Protein AF-A6ELG3-F1 (afdb_monomer)

Mean predicted aligned error: 9.65 Å

pLDDT: mean 76.05, std 14.85, range [38.06, 95.12]

Foldseek 3Di:
DVVVVVVVCVVVVNPPDDDDPLVVQLVVLVVVCVVPVDPVSVVSNVVSVLVVVLVVLLVQLVVVVVVCVVVPLPVDDSVLSSLLSLLVCPPDPSSVVVDDPVSNVVSVVSNCCQAVVVVVVPHSDDDPD

Secondary structure (DSSP, 8-state):
-HHHHHHHHHHTT-------HHHHHHHHHHHHHHHS--HHHHHHHHHHHHHHHHHHHHHHHHHHHHHHHHTT-TT--HHHHHHHHHHTTTTSHHHHHHS-HHHHHHHHHHHHHHHTT-GGG--SS----

Solvent-accessible surface area (backbone atoms only — not comparable to full-atom values): 7237 Å² total; per-residue (Å²): 109,68,67,63,52,53,51,49,31,54,80,69,67,66,61,87,68,80,89,50,71,64,60,53,50,35,51,50,30,48,51,48,22,74,78,47,82,40,73,68,32,48,50,50,31,51,52,36,51,52,52,49,50,52,52,49,42,51,51,50,9,51,52,48,36,54,49,36,51,73,73,66,42,83,88,64,47,59,66,58,30,36,36,36,56,54,16,73,38,67,94,36,70,65,44,62,73,75,37,54,74,69,52,42,55,53,18,37,50,49,25,50,32,42,71,69,43,38,71,93,74,64,40,88,60,75,77,90,126

Structure (mmCIF, N/CA/C/O backbone):
data_AF-A6ELG3-F1
#
_entry.id   AF-A6ELG3-F1
#
loop_
_atom_site.group_PDB
_atom_site.id
_atom_site.type_symbol
_atom_site.label_atom_id
_atom_site.label_alt_id
_atom_site.label_comp_id
_atom_site.label_asym_id
_atom_site.label_entity_id
_atom_site.label_seq_id
_atom_site.pdbx_PDB_ins_code
_atom_site.Cartn_x
_atom_site.Cartn_y
_atom_site.Cartn_z
_atom_site.occupancy
_atom_site.B_iso_or_equiv
_atom_site.auth_seq_id
_atom_site.auth_comp_id
_atom_site.auth_asym_id
_atom_site.auth_atom_id
_atom_site.pdbx_PDB_model_num
ATOM 1 N N . MET A 1 1 ? 13.705 -10.084 -3.927 1.00 43.16 1 MET A N 1
ATOM 2 C CA . MET A 1 1 ? 13.330 -11.494 -3.638 1.00 43.16 1 MET A CA 1
ATOM 3 C C . MET A 1 1 ? 11.879 -11.801 -4.002 1.00 43.16 1 MET A C 1
ATOM 5 O O . MET A 1 1 ? 11.674 -12.800 -4.673 1.00 43.16 1 MET A O 1
ATOM 9 N N . ILE A 1 2 ? 10.902 -10.953 -3.643 1.00 38.06 2 ILE A N 1
ATOM 10 C CA . ILE A 1 2 ? 9.485 -11.110 -4.043 1.00 38.06 2 ILE A CA 1
ATOM 11 C C . ILE A 1 2 ? 9.305 -11.089 -5.570 1.00 38.06 2 ILE A C 1
ATOM 13 O O . ILE A 1 2 ? 8.681 -11.992 -6.113 1.00 38.06 2 ILE A O 1
ATOM 17 N N . HIS A 1 3 ? 9.959 -10.162 -6.280 1.00 41.62 3 HIS A N 1
ATOM 18 C CA . HIS A 1 3 ? 9.916 -10.105 -7.749 1.00 41.62 3 HIS A CA 1
ATOM 19 C C . HIS A 1 3 ? 10.387 -11.409 -8.422 1.00 41.62 3 HIS A C 1
ATOM 21 O O . HIS A 1 3 ? 9.695 -11.953 -9.273 1.00 41.62 3 HIS A O 1
ATOM 27 N N . ALA A 1 4 ? 11.501 -11.997 -7.969 1.00 39.81 4 ALA A N 1
ATOM 28 C CA . ALA A 1 4 ? 11.981 -13.291 -8.473 1.00 39.81 4 ALA A CA 1
ATOM 29 C C . ALA A 1 4 ? 11.020 -14.457 -8.154 1.00 39.81 4 ALA A C 1
ATOM 31 O O . ALA A 1 4 ? 10.954 -15.434 -8.899 1.00 39.81 4 ALA A O 1
ATOM 32 N N . TYR A 1 5 ? 10.269 -14.353 -7.056 1.00 41.38 5 TYR A N 1
ATOM 33 C CA . TYR A 1 5 ? 9.282 -15.345 -6.634 1.00 41.38 5 TYR A CA 1
ATOM 34 C C . TYR A 1 5 ? 8.016 -15.288 -7.505 1.00 41.38 5 TYR A C 1
ATOM 36 O O . TYR A 1 5 ? 7.526 -16.325 -7.946 1.00 41.38 5 TYR A O 1
ATOM 44 N N . LEU A 1 6 ? 7.553 -14.083 -7.848 1.00 50.00 6 LEU A N 1
ATOM 45 C CA . LEU A 1 6 ? 6.439 -13.858 -8.778 1.00 50.00 6 LEU A CA 1
ATOM 46 C C . LEU A 1 6 ? 6.799 -14.261 -10.219 1.00 50.00 6 LEU A C 1
ATOM 48 O O . LEU A 1 6 ? 6.004 -14.913 -10.893 1.00 50.00 6 LEU A O 1
ATOM 52 N N . ILE A 1 7 ? 8.034 -13.988 -10.659 1.00 49.38 7 ILE A N 1
ATOM 53 C CA . ILE A 1 7 ? 8.568 -14.448 -11.956 1.00 49.38 7 ILE A CA 1
ATOM 54 C C . ILE A 1 7 ? 8.594 -15.984 -12.033 1.00 49.38 7 ILE A C 1
ATOM 56 O O . ILE A 1 7 ? 8.234 -16.566 -13.056 1.00 49.38 7 ILE A O 1
ATOM 60 N N . ASN A 1 8 ? 8.972 -16.665 -10.948 1.00 45.62 8 ASN A N 1
ATOM 61 C CA . ASN A 1 8 ? 8.943 -18.127 -10.891 1.00 45.62 8 ASN A CA 1
ATOM 62 C C . ASN A 1 8 ? 7.506 -18.672 -10.996 1.00 45.62 8 ASN A C 1
ATOM 64 O O . ASN A 1 8 ? 7.246 -19.601 -11.763 1.00 45.62 8 ASN A O 1
ATOM 68 N N . TYR A 1 9 ? 6.544 -18.056 -10.302 1.00 49.38 9 TYR A N 1
ATOM 69 C CA . TYR A 1 9 ? 5.129 -18.410 -10.448 1.00 49.38 9 TYR A CA 1
ATOM 70 C C . TYR A 1 9 ? 4.581 -18.163 -11.866 1.00 49.38 9 TYR A C 1
ATOM 72 O O . TYR A 1 9 ? 3.704 -18.905 -12.310 1.00 49.38 9 TYR A O 1
ATOM 80 N N . ALA A 1 10 ? 5.129 -17.193 -12.607 1.00 45.81 10 ALA A N 1
ATOM 81 C CA . ALA A 1 10 ? 4.804 -16.951 -14.015 1.00 45.81 10 ALA A CA 1
ATOM 82 C C . ALA A 1 10 ? 5.342 -18.061 -14.936 1.00 45.81 10 ALA A C 1
ATOM 84 O O . ALA A 1 10 ? 4.580 -18.668 -15.685 1.00 45.81 10 ALA A O 1
ATOM 85 N N . ILE A 1 11 ? 6.642 -18.378 -14.841 1.00 47.41 11 ILE A N 1
ATOM 86 C CA . ILE A 1 11 ? 7.302 -19.412 -15.666 1.00 47.41 11 ILE A CA 1
ATOM 87 C C . ILE A 1 11 ? 6.677 -20.793 -15.430 1.00 47.41 11 ILE A C 1
ATOM 89 O O . ILE A 1 11 ? 6.607 -21.622 -16.337 1.00 47.41 11 ILE A O 1
ATOM 93 N N . THR A 1 12 ? 6.206 -21.044 -14.210 1.00 58.41 12 THR A N 1
ATOM 94 C CA . THR A 1 12 ? 5.583 -22.315 -13.826 1.00 58.41 12 THR A CA 1
ATOM 95 C C . THR A 1 12 ? 4.070 -22.362 -14.065 1.00 58.41 12 THR A C 1
ATOM 97 O O . THR A 1 12 ? 3.459 -23.400 -13.814 1.00 58.41 12 THR A O 1
ATOM 100 N N . GLY A 1 13 ? 3.458 -21.281 -14.571 1.00 45.69 13 GLY A N 1
ATOM 101 C CA . GLY A 1 13 ? 2.025 -21.222 -14.887 1.00 45.69 13 GLY A CA 1
ATOM 102 C C . GLY A 1 13 ? 1.106 -21.272 -13.662 1.00 45.69 13 GLY A C 1
ATOM 103 O O . GLY A 1 13 ? -0.040 -21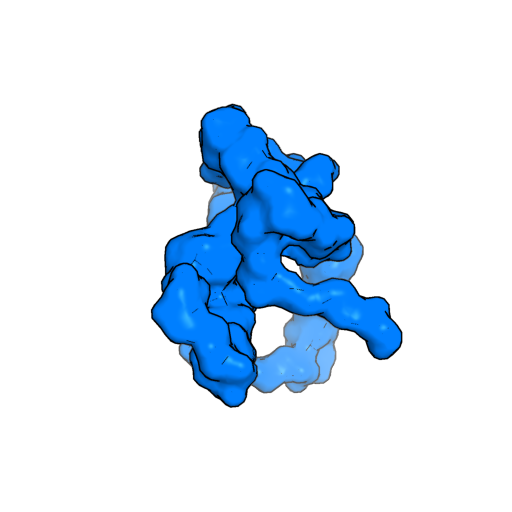.703 -13.765 1.00 45.69 13 GLY A O 1
ATOM 104 N N . GLN A 1 14 ? 1.611 -20.881 -12.492 1.00 54.09 14 GLN A N 1
ATOM 105 C CA . GLN A 1 14 ? 0.893 -20.940 -11.216 1.00 54.09 14 GLN A CA 1
ATOM 106 C C . GLN A 1 14 ? 0.213 -19.620 -10.835 1.00 54.09 14 GLN A C 1
ATOM 108 O O . GLN A 1 14 ? -0.611 -19.603 -9.922 1.00 54.09 14 GLN A O 1
ATOM 113 N N . MET A 1 15 ? 0.503 -18.527 -11.543 1.00 53.66 15 MET A N 1
ATOM 114 C CA . MET A 1 15 ? -0.307 -17.313 -11.457 1.00 53.66 15 MET A CA 1
ATOM 115 C C . MET A 1 15 ? -1.599 -17.506 -12.252 1.00 53.66 15 MET A C 1
ATOM 117 O O . MET A 1 15 ? -1.622 -17.362 -13.471 1.00 53.66 15 MET A O 1
ATOM 121 N N . GLN A 1 16 ? -2.685 -17.845 -11.561 1.00 48.31 16 GLN A N 1
ATOM 122 C CA . GLN A 1 16 ? -4.022 -17.716 -12.134 1.00 48.31 16 GLN A CA 1
ATOM 123 C C . GLN A 1 16 ? -4.381 -16.228 -12.160 1.00 48.31 16 GLN A C 1
ATOM 125 O O . GLN A 1 16 ? -4.836 -15.674 -11.164 1.00 48.31 16 GLN A O 1
ATOM 130 N N . LEU A 1 17 ? -4.100 -15.579 -13.287 1.00 49.59 17 LEU A N 1
ATOM 131 C CA . LEU A 1 17 ? -4.453 -14.190 -13.553 1.00 49.59 17 LEU A CA 1
ATOM 132 C C . LEU A 1 17 ? -5.456 -14.184 -14.701 1.00 49.59 17 LEU A C 1
ATOM 134 O O . LEU A 1 17 ? -5.090 -14.329 -15.866 1.00 49.59 17 LEU A O 1
ATOM 138 N N . GLU A 1 18 ? -6.735 -14.061 -14.370 1.00 42.25 18 GLU A N 1
ATOM 139 C CA . GLU A 1 18 ? -7.707 -13.592 -15.350 1.00 42.25 18 GLU A CA 1
ATOM 140 C C . GLU A 1 18 ? -7.336 -12.139 -15.702 1.00 42.25 18 GLU A C 1
ATOM 142 O O . GLU A 1 18 ? -7.172 -11.315 -14.806 1.00 42.25 18 GLU A O 1
ATOM 147 N N . GLU A 1 19 ? -7.090 -11.885 -16.992 1.00 50.88 19 GLU A N 1
ATOM 148 C CA . GLU A 1 19 ? -6.808 -10.601 -17.663 1.00 50.88 19 GLU A CA 1
ATOM 149 C C . GLU A 1 19 ? -6.631 -9.358 -16.760 1.00 50.88 19 GLU A C 1
ATOM 151 O O . GLU A 1 19 ? -7.526 -8.523 -16.648 1.00 50.88 19 GLU A O 1
ATOM 156 N N . ASN A 1 20 ? -5.450 -9.184 -16.158 1.00 55.59 20 ASN A N 1
ATOM 157 C CA . ASN A 1 20 ? -5.077 -7.922 -15.514 1.00 55.59 20 ASN A CA 1
ATOM 158 C C . ASN A 1 20 ? -4.141 -7.133 -16.449 1.00 55.59 20 ASN A C 1
ATOM 160 O O . ASN A 1 20 ? -3.036 -7.589 -16.754 1.00 55.59 20 ASN A O 1
ATOM 164 N N . SER A 1 21 ? -4.593 -5.969 -16.932 1.00 58.84 21 SER A N 1
ATOM 165 C CA . SER A 1 21 ? -3.834 -5.080 -17.828 1.00 58.84 21 SER A CA 1
ATOM 166 C C . SER A 1 21 ? -2.485 -4.673 -17.241 1.00 58.84 21 SER A C 1
ATOM 168 O O . SER A 1 21 ? -1.484 -4.708 -17.950 1.00 58.84 21 SER A O 1
ATOM 170 N N . ASN A 1 22 ? -2.443 -4.416 -15.937 1.00 61.22 22 ASN A N 1
ATOM 171 C CA . ASN A 1 22 ? -1.276 -3.860 -15.253 1.00 61.22 22 ASN A CA 1
ATOM 172 C C . ASN A 1 22 ? -0.191 -4.941 -15.096 1.00 61.22 22 ASN A C 1
ATOM 174 O O . ASN A 1 22 ? 1.004 -4.683 -15.203 1.00 61.22 22 ASN A O 1
ATOM 178 N N . PHE A 1 23 ? -0.602 -6.209 -14.966 1.00 59.50 23 PHE A N 1
ATOM 179 C CA . PHE A 1 23 ? 0.325 -7.342 -15.017 1.00 59.50 23 PHE A CA 1
ATOM 180 C C . PHE A 1 23 ? 0.947 -7.531 -16.408 1.00 59.50 23 PHE A C 1
ATOM 182 O O . PHE A 1 23 ? 2.140 -7.815 -16.524 1.00 59.50 23 PHE A O 1
ATOM 189 N N . ASN A 1 24 ? 0.148 -7.387 -17.469 1.00 65.69 24 ASN A N 1
ATOM 190 C CA . ASN A 1 24 ? 0.651 -7.506 -18.837 1.00 65.69 24 ASN A CA 1
ATOM 191 C C . ASN A 1 24 ? 1.618 -6.364 -19.182 1.00 65.69 24 ASN A C 1
ATOM 193 O O . ASN A 1 24 ? 2.602 -6.599 -19.880 1.00 65.69 24 ASN A O 1
ATOM 197 N N . GLU A 1 25 ? 1.366 -5.154 -18.683 1.00 70.44 25 GLU A N 1
ATOM 198 C CA . GLU A 1 25 ? 2.253 -3.994 -18.826 1.00 70.44 25 GLU A CA 1
ATOM 199 C C . GLU A 1 25 ? 3.603 -4.239 -18.139 1.00 70.44 25 GLU A C 1
ATOM 201 O O . GLU A 1 25 ? 4.640 -4.179 -18.806 1.00 70.44 25 GLU A O 1
ATOM 206 N N . LEU A 1 26 ? 3.598 -4.681 -16.876 1.00 71.50 26 LEU A N 1
ATOM 207 C CA . LEU A 1 26 ? 4.817 -5.048 -16.151 1.00 71.50 26 LEU A CA 1
ATOM 208 C C . LEU A 1 26 ? 5.598 -6.187 -16.830 1.00 71.50 26 LEU A C 1
ATOM 210 O O . LEU A 1 26 ? 6.823 -6.125 -16.956 1.00 71.50 26 LEU A O 1
ATOM 214 N N . LEU A 1 27 ? 4.907 -7.233 -17.292 1.00 65.81 27 LEU A N 1
ATOM 215 C CA . LEU A 1 27 ? 5.537 -8.350 -17.999 1.00 65.81 27 LEU A CA 1
ATOM 216 C C . LEU A 1 27 ? 6.199 -7.888 -19.303 1.00 65.81 27 LEU A C 1
ATOM 218 O O . LEU A 1 27 ? 7.324 -8.292 -19.600 1.00 65.81 27 LEU A O 1
ATOM 222 N N . ASN A 1 28 ? 5.523 -7.033 -20.069 1.00 72.44 28 ASN A N 1
ATOM 223 C CA . ASN A 1 28 ? 6.067 -6.486 -21.308 1.00 72.44 28 ASN A CA 1
ATOM 224 C C . ASN A 1 28 ? 7.282 -5.589 -21.039 1.00 72.44 28 ASN A C 1
ATOM 226 O O . ASN A 1 28 ? 8.295 -5.738 -21.722 1.00 72.44 28 ASN A O 1
ATOM 230 N N . ALA A 1 29 ? 7.225 -4.715 -20.029 1.00 73.69 29 ALA A N 1
ATOM 231 C CA . ALA A 1 29 ? 8.358 -3.880 -19.629 1.00 73.69 29 ALA A CA 1
ATOM 232 C C . ALA A 1 29 ? 9.568 -4.725 -19.198 1.00 73.69 29 ALA A C 1
ATOM 234 O O . ALA A 1 29 ? 10.704 -4.441 -19.578 1.00 73.69 29 ALA A O 1
ATOM 235 N N . PHE A 1 30 ? 9.324 -5.824 -18.481 1.00 72.38 30 PHE A N 1
ATOM 236 C CA . PHE A 1 30 ? 10.367 -6.760 -18.071 1.00 72.38 30 PHE A CA 1
ATOM 237 C C . PHE A 1 30 ? 11.028 -7.470 -19.260 1.00 72.38 30 PHE A C 1
ATOM 239 O O . PHE A 1 30 ? 12.255 -7.569 -19.311 1.00 72.38 30 PHE A O 1
ATOM 246 N N . ILE A 1 31 ? 10.233 -7.947 -20.225 1.00 72.44 31 ILE A N 1
ATOM 247 C CA . ILE A 1 31 ? 10.747 -8.562 -21.460 1.00 72.44 31 ILE A CA 1
ATOM 248 C C . ILE A 1 31 ? 11.598 -7.551 -22.237 1.00 72.44 31 ILE A C 1
ATOM 250 O O . ILE A 1 31 ? 12.725 -7.869 -22.611 1.00 72.44 31 ILE A O 1
ATOM 254 N N . LEU A 1 32 ? 11.101 -6.321 -22.409 1.00 76.50 32 LEU A N 1
ATOM 255 C CA . LEU A 1 32 ? 11.815 -5.254 -23.115 1.00 76.50 32 LEU A CA 1
ATOM 256 C C . LEU A 1 32 ? 13.159 -4.921 -22.460 1.00 76.50 32 LEU A C 1
ATOM 258 O O . LEU A 1 32 ? 14.155 -4.801 -23.167 1.00 76.50 32 LEU A O 1
ATOM 262 N N . PHE A 1 33 ? 13.215 -4.832 -21.128 1.00 76.31 33 PHE A N 1
ATOM 263 C CA . PHE A 1 33 ? 14.476 -4.619 -20.418 1.00 76.31 33 PHE A CA 1
ATOM 264 C C . PHE A 1 33 ? 15.472 -5.756 -20.659 1.00 76.31 33 PHE A C 1
ATOM 266 O O . PHE A 1 33 ? 16.640 -5.497 -20.928 1.00 76.31 33 PHE A O 1
ATOM 273 N N . TYR A 1 34 ? 15.041 -7.018 -20.586 1.00 74.94 34 TYR A N 1
ATOM 274 C CA . TYR A 1 34 ? 15.951 -8.147 -20.801 1.00 74.94 34 TYR A CA 1
ATOM 275 C C . TYR A 1 34 ? 16.463 -8.251 -22.239 1.00 74.94 34 TYR A C 1
ATOM 277 O O . TYR A 1 34 ? 17.620 -8.638 -22.430 1.00 74.94 34 TYR A O 1
ATOM 285 N N . ASP A 1 35 ? 15.627 -7.898 -23.214 1.00 79.25 35 ASP A N 1
ATOM 286 C CA . ASP A 1 35 ? 15.977 -7.913 -24.632 1.00 79.25 35 ASP A CA 1
ATOM 287 C C . ASP A 1 35 ? 16.860 -6.713 -25.035 1.00 79.25 35 ASP A C 1
ATOM 289 O O . ASP A 1 35 ? 17.681 -6.850 -25.946 1.00 79.25 35 ASP A O 1
ATOM 293 N N . ASP A 1 36 ? 16.751 -5.568 -24.347 1.00 82.88 36 ASP A N 1
ATOM 294 C CA . ASP A 1 36 ? 17.528 -4.351 -24.624 1.00 82.88 36 ASP A CA 1
ATOM 295 C C . ASP A 1 36 ? 17.867 -3.554 -23.349 1.00 82.88 36 ASP A C 1
ATOM 297 O O . ASP A 1 36 ? 17.254 -2.530 -23.064 1.00 82.88 36 ASP A O 1
ATOM 301 N N . GLN A 1 37 ? 18.871 -4.010 -22.588 1.00 82.69 37 GLN A N 1
ATOM 302 C CA . GLN A 1 37 ? 19.263 -3.449 -21.280 1.00 82.69 37 GLN A CA 1
ATOM 303 C C . GLN A 1 37 ? 19.890 -2.047 -21.375 1.00 82.69 37 GLN A C 1
ATOM 305 O O . GLN A 1 37 ? 21.097 -1.852 -21.200 1.00 82.69 37 GLN A O 1
ATOM 310 N N . THR A 1 38 ? 19.051 -1.050 -21.625 1.00 89.50 38 THR A N 1
ATOM 311 C CA . THR A 1 38 ? 19.397 0.373 -21.669 1.00 89.50 38 THR A CA 1
ATOM 312 C C . THR A 1 38 ? 18.792 1.117 -20.478 1.00 89.50 38 THR A C 1
ATOM 314 O O . THR A 1 38 ? 17.827 0.630 -19.882 1.00 89.50 38 THR A O 1
ATOM 317 N N . PRO A 1 39 ? 19.305 2.314 -20.128 1.00 86.12 39 PRO A N 1
ATOM 318 C CA . PRO A 1 39 ? 18.705 3.136 -19.077 1.00 86.12 39 PRO A CA 1
ATOM 319 C C . PRO A 1 39 ? 17.201 3.378 -19.275 1.00 86.12 39 PRO A C 1
ATOM 321 O O . PRO A 1 39 ? 16.449 3.251 -18.319 1.00 86.12 39 PRO A O 1
ATOM 324 N N . ASP A 1 40 ? 16.751 3.625 -20.508 1.00 83.94 40 ASP A N 1
ATOM 325 C CA . ASP A 1 40 ? 15.336 3.888 -20.812 1.00 83.94 40 ASP A CA 1
ATOM 326 C C . ASP A 1 40 ? 14.434 2.682 -20.493 1.00 83.94 40 ASP A C 1
ATOM 328 O O . ASP A 1 40 ? 13.376 2.824 -19.875 1.00 83.94 40 ASP A O 1
ATOM 332 N N . THR A 1 41 ? 14.855 1.473 -20.875 1.00 80.69 41 THR A N 1
ATOM 333 C CA . THR A 1 41 ? 14.098 0.248 -20.557 1.00 80.69 41 THR A CA 1
ATOM 334 C C . THR A 1 41 ? 14.139 -0.100 -19.069 1.00 80.69 41 THR A C 1
ATOM 336 O O . THR A 1 41 ? 13.161 -0.628 -18.544 1.00 80.69 41 THR A O 1
ATOM 339 N N . ALA A 1 42 ? 15.235 0.231 -18.376 1.00 77.12 42 ALA A N 1
ATOM 340 C CA . ALA A 1 42 ? 15.338 0.072 -16.930 1.00 77.12 42 ALA A CA 1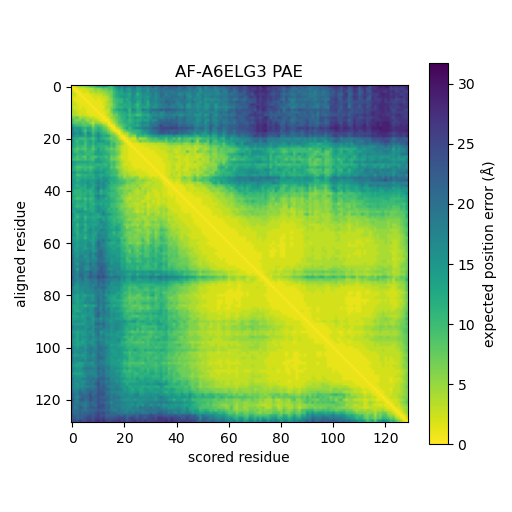
ATOM 341 C C . ALA A 1 42 ? 14.351 0.997 -16.208 1.00 77.12 42 ALA A C 1
ATOM 343 O O . ALA A 1 42 ? 13.631 0.536 -15.331 1.00 77.12 42 ALA A O 1
ATOM 344 N N . THR A 1 43 ? 14.268 2.267 -16.620 1.00 81.69 43 THR A N 1
ATOM 345 C CA . THR A 1 43 ? 13.290 3.227 -16.089 1.00 81.69 43 THR A CA 1
ATOM 346 C C . THR A 1 43 ? 11.858 2.784 -16.367 1.00 81.69 43 THR A C 1
ATOM 348 O O . THR A 1 43 ? 11.029 2.828 -15.472 1.00 81.69 43 THR A O 1
ATOM 351 N N . THR A 1 44 ? 11.571 2.283 -17.571 1.00 81.31 44 THR A N 1
ATOM 352 C CA . THR A 1 44 ? 10.224 1.788 -17.904 1.00 81.31 44 THR A CA 1
ATOM 353 C C . THR A 1 44 ? 9.823 0.611 -17.008 1.00 81.31 44 THR A C 1
ATOM 355 O O . THR A 1 44 ? 8.698 0.552 -16.528 1.00 81.31 44 THR A O 1
ATOM 358 N N . LEU A 1 45 ? 10.740 -0.329 -16.757 1.00 77.62 45 LEU A N 1
ATOM 359 C CA . LEU A 1 45 ? 10.488 -1.438 -15.837 1.00 77.62 45 LEU A CA 1
ATOM 360 C C . LEU A 1 45 ? 10.265 -0.954 -14.397 1.00 77.62 45 LEU A C 1
ATOM 362 O O . LEU A 1 45 ? 9.383 -1.467 -13.715 1.00 77.62 45 LEU A O 1
ATOM 366 N N . ASP A 1 46 ? 11.058 0.012 -13.944 1.00 78.12 46 ASP A N 1
ATOM 367 C CA . ASP A 1 46 ? 10.942 0.612 -12.614 1.00 78.12 46 ASP A CA 1
ATOM 368 C C . ASP A 1 46 ? 9.574 1.292 -12.411 1.00 78.12 46 ASP A C 1
ATOM 370 O O . ASP A 1 46 ? 8.859 0.978 -11.458 1.00 78.12 46 ASP A O 1
ATOM 374 N N . ASP A 1 47 ? 9.141 2.107 -13.377 1.00 78.94 47 ASP A N 1
ATOM 375 C CA . ASP A 1 47 ? 7.833 2.772 -13.368 1.00 78.94 47 ASP A CA 1
ATOM 376 C C . ASP A 1 47 ? 6.666 1.766 -13.315 1.00 78.94 47 ASP A C 1
ATOM 378 O O . ASP A 1 47 ? 5.717 1.944 -12.547 1.00 78.94 47 ASP A O 1
ATOM 382 N N . GLU A 1 48 ? 6.731 0.673 -14.081 1.00 75.88 48 GLU A N 1
ATOM 383 C CA . GLU A 1 48 ? 5.677 -0.352 -14.058 1.00 75.88 48 GLU A CA 1
ATOM 384 C C . GLU A 1 48 ? 5.640 -1.142 -12.741 1.00 75.88 48 GLU A C 1
ATOM 386 O O . GLU A 1 48 ? 4.564 -1.526 -12.264 1.00 75.88 48 GLU A O 1
ATOM 391 N N . ILE A 1 49 ? 6.798 -1.363 -12.106 1.00 73.62 49 ILE A N 1
ATOM 392 C CA . ILE A 1 49 ? 6.864 -1.937 -10.754 1.00 73.62 49 ILE A CA 1
ATOM 393 C C . ILE A 1 49 ? 6.199 -0.979 -9.761 1.00 73.62 49 ILE A C 1
ATOM 395 O O . ILE A 1 49 ? 5.384 -1.422 -8.946 1.00 73.62 49 ILE A O 1
ATOM 399 N N . HIS A 1 50 ? 6.485 0.322 -9.851 1.00 75.69 50 HIS A N 1
ATOM 400 C CA . HIS A 1 50 ? 5.860 1.345 -9.012 1.00 75.69 50 HIS A CA 1
ATOM 401 C C . HIS A 1 50 ? 4.337 1.380 -9.171 1.00 75.69 50 HIS A C 1
ATOM 403 O O . HIS A 1 50 ? 3.614 1.336 -8.172 1.0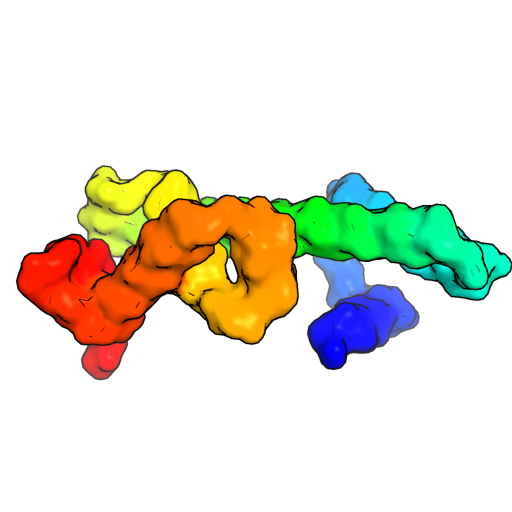0 75.69 50 HIS A O 1
ATOM 409 N N . ASN A 1 51 ? 3.835 1.381 -10.407 1.00 75.88 51 ASN A N 1
ATOM 410 C CA . ASN A 1 51 ? 2.398 1.355 -10.691 1.00 75.88 51 ASN A CA 1
ATOM 411 C C . ASN A 1 51 ? 1.730 0.099 -10.121 1.00 75.88 51 ASN A C 1
ATOM 413 O O . ASN A 1 51 ? 0.746 0.195 -9.387 1.00 75.88 51 ASN A O 1
ATOM 417 N N . THR A 1 52 ? 2.322 -1.072 -10.364 1.00 71.44 52 THR A N 1
ATOM 418 C CA . THR A 1 52 ? 1.797 -2.347 -9.857 1.00 71.44 52 THR A CA 1
ATOM 419 C C . THR A 1 52 ? 1.741 -2.370 -8.326 1.00 71.44 52 THR A C 1
ATOM 421 O O . THR A 1 52 ? 0.788 -2.885 -7.738 1.00 71.44 52 THR A O 1
ATOM 424 N N . MET A 1 53 ? 2.743 -1.797 -7.654 1.00 71.69 53 MET A N 1
ATOM 425 C CA . MET A 1 53 ? 2.747 -1.700 -6.195 1.00 71.69 53 MET A CA 1
ATOM 426 C C . MET A 1 53 ? 1.680 -0.737 -5.666 1.00 71.69 53 MET A C 1
ATOM 428 O O . MET A 1 53 ? 1.036 -1.055 -4.664 1.00 71.69 53 MET A O 1
ATOM 432 N N . ASN A 1 54 ? 1.440 0.389 -6.343 1.00 77.25 54 ASN A N 1
ATOM 433 C CA . ASN A 1 54 ? 0.335 1.291 -6.008 1.00 77.25 54 ASN A CA 1
ATOM 434 C C . ASN A 1 54 ? -1.019 0.562 -6.087 1.00 77.25 54 ASN A C 1
ATOM 436 O O . ASN A 1 54 ? -1.813 0.635 -5.148 1.00 77.25 54 ASN A O 1
ATOM 440 N N . ASP A 1 55 ? -1.257 -0.212 -7.150 1.00 76.62 55 ASP A N 1
ATOM 441 C CA . ASP A 1 55 ? -2.495 -0.989 -7.313 1.00 76.62 55 ASP A CA 1
ATOM 442 C C . ASP A 1 55 ? -2.645 -2.095 -6.266 1.00 76.62 55 ASP A C 1
ATOM 444 O O . ASP A 1 55 ? -3.746 -2.393 -5.784 1.00 76.62 55 ASP A O 1
ATOM 448 N N . PHE A 1 56 ? -1.527 -2.715 -5.889 1.00 74.00 56 PHE A N 1
ATOM 449 C CA . PHE A 1 56 ? -1.502 -3.700 -4.821 1.00 74.00 56 PHE A CA 1
ATOM 450 C C . PHE A 1 56 ? -1.896 -3.071 -3.478 1.00 74.00 56 PHE A C 1
ATOM 452 O O . PHE A 1 56 ? -2.753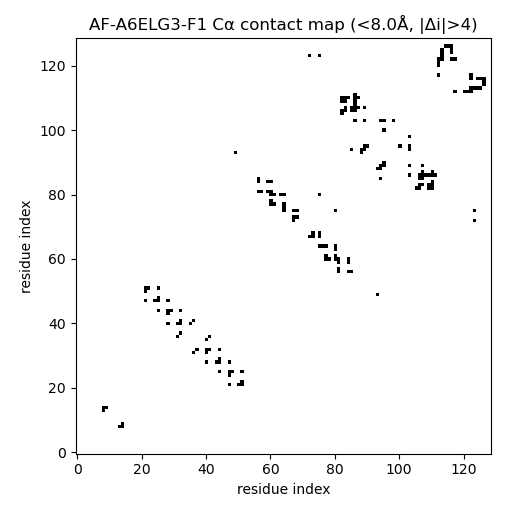 -3.617 -2.778 1.00 74.00 56 PHE A O 1
ATOM 459 N N . ILE A 1 57 ? -1.344 -1.899 -3.142 1.00 77.75 57 ILE A N 1
ATOM 460 C CA . ILE A 1 57 ? -1.715 -1.146 -1.936 1.00 77.75 57 ILE A CA 1
ATOM 461 C C . ILE A 1 57 ? -3.194 -0.753 -1.968 1.00 77.75 57 ILE A C 1
ATOM 463 O O . ILE A 1 57 ? -3.895 -0.918 -0.969 1.00 77.75 57 ILE A O 1
ATOM 467 N N . ASP A 1 58 ? -3.698 -0.312 -3.117 1.00 78.50 58 ASP A N 1
ATOM 468 C CA . ASP A 1 58 ? -5.113 0.007 -3.301 1.00 78.50 58 ASP A CA 1
ATOM 469 C C . ASP A 1 58 ? -6.014 -1.210 -3.054 1.00 78.50 58 ASP A C 1
ATOM 471 O O . ASP A 1 58 ? -7.023 -1.117 -2.348 1.00 78.50 58 ASP A O 1
ATOM 475 N N . THR A 1 59 ? -5.622 -2.376 -3.565 1.00 74.38 59 THR A N 1
ATOM 476 C CA . THR A 1 59 ? -6.346 -3.638 -3.362 1.00 74.38 59 THR A CA 1
ATOM 477 C C . THR A 1 59 ? -6.322 -4.080 -1.896 1.00 74.38 59 THR A C 1
ATOM 479 O O . THR A 1 59 ? -7.349 -4.510 -1.354 1.00 74.38 59 THR A O 1
ATOM 482 N N . MET A 1 60 ? -5.175 -3.946 -1.220 1.00 77.88 60 MET A N 1
ATOM 483 C CA . MET A 1 60 ? -5.063 -4.220 0.215 1.00 77.88 60 MET A CA 1
ATOM 484 C C . MET A 1 60 ? -5.946 -3.278 1.032 1.00 77.88 60 MET A C 1
ATOM 486 O O . MET A 1 60 ? -6.664 -3.738 1.918 1.00 77.88 60 MET A O 1
ATOM 490 N N . ALA A 1 61 ? -5.966 -1.987 0.701 1.00 79.75 61 ALA A N 1
ATOM 491 C CA . ALA A 1 61 ? -6.788 -1.005 1.393 1.00 79.75 61 ALA A CA 1
ATOM 492 C C . ALA A 1 61 ? -8.289 -1.286 1.243 1.00 79.75 61 ALA A C 1
ATOM 494 O O . ALA A 1 61 ? -9.035 -1.175 2.214 1.00 79.75 61 ALA A O 1
ATOM 495 N N . LEU A 1 62 ? -8.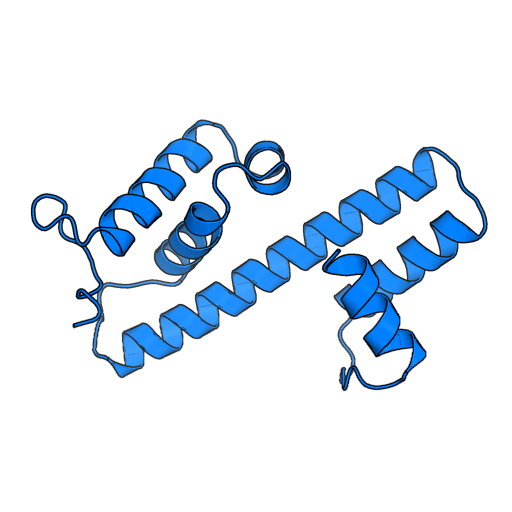738 -1.698 0.053 1.00 79.75 62 LEU A N 1
ATOM 496 C CA . LEU A 1 62 ? -10.125 -2.122 -0.168 1.00 79.75 62 LEU A CA 1
ATOM 497 C C . LEU A 1 62 ? -10.474 -3.381 0.632 1.00 79.75 62 LEU A C 1
ATOM 499 O O . LEU A 1 62 ? -11.557 -3.467 1.210 1.00 79.75 62 LEU A O 1
ATOM 503 N N . SER A 1 63 ? -9.549 -4.340 0.700 1.00 77.06 63 SER A N 1
ATOM 504 C CA . SER A 1 63 ? -9.721 -5.560 1.496 1.00 77.06 63 SER A CA 1
ATOM 505 C C . SER A 1 63 ? -9.803 -5.245 2.993 1.00 77.06 63 SER A C 1
ATOM 507 O O . SER A 1 63 ? -10.657 -5.785 3.698 1.00 77.06 63 SER A O 1
ATOM 509 N N . LEU A 1 64 ? -8.961 -4.326 3.470 1.00 80.31 64 LEU A N 1
ATOM 510 C CA . LEU A 1 64 ? -8.957 -3.863 4.852 1.00 80.31 64 LEU A CA 1
ATOM 511 C C . LEU A 1 64 ? -10.240 -3.104 5.200 1.00 80.31 64 LEU A C 1
ATOM 513 O O . LEU A 1 64 ? -10.819 -3.353 6.253 1.00 80.31 64 LEU A O 1
ATOM 517 N N . LEU A 1 65 ? -10.729 -2.245 4.304 1.00 86.56 65 LEU A N 1
ATOM 518 C CA . LEU A 1 65 ? -12.008 -1.559 4.479 1.00 86.56 65 LEU A CA 1
ATOM 519 C C . LEU A 1 65 ? -13.165 -2.559 4.576 1.00 86.56 65 LEU A C 1
ATOM 521 O O . LEU A 1 65 ? -14.004 -2.440 5.465 1.00 86.56 65 LEU A O 1
ATOM 525 N N . ALA A 1 66 ? -13.199 -3.565 3.697 1.00 78.62 66 ALA A N 1
ATOM 526 C CA . ALA A 1 66 ? -14.227 -4.602 3.733 1.00 78.62 66 ALA A CA 1
ATOM 527 C C . ALA A 1 66 ? -14.218 -5.367 5.066 1.00 78.62 66 ALA A C 1
ATOM 529 O O . ALA A 1 66 ? -15.280 -5.624 5.638 1.00 78.62 66 ALA A O 1
ATOM 530 N N . TYR A 1 67 ? -13.029 -5.684 5.590 1.00 81.31 67 TYR A N 1
ATOM 531 C CA . TYR A 1 67 ? -12.883 -6.266 6.922 1.00 81.31 67 TYR A CA 1
ATOM 532 C C . TYR A 1 67 ? -13.373 -5.311 8.020 1.00 81.31 67 TYR A C 1
ATOM 534 O O . TYR A 1 67 ? -14.179 -5.713 8.857 1.00 81.31 67 TYR A O 1
ATOM 542 N N . ALA A 1 68 ? -12.943 -4.048 7.992 1.00 83.69 68 ALA A N 1
ATOM 543 C CA . ALA A 1 68 ? -13.309 -3.042 8.983 1.00 83.69 68 ALA A CA 1
ATOM 544 C C . ALA A 1 68 ? -14.835 -2.840 9.044 1.00 83.69 68 ALA A C 1
ATOM 546 O O . ALA A 1 68 ? -15.436 -2.912 10.115 1.00 83.69 68 ALA A O 1
ATOM 547 N N . THR A 1 69 ? -15.481 -2.717 7.881 1.00 86.94 69 THR A N 1
ATOM 548 C CA . THR A 1 69 ? -16.945 -2.645 7.764 1.00 86.94 69 THR A CA 1
ATOM 549 C C . THR A 1 69 ? -17.618 -3.902 8.321 1.00 86.94 69 THR A C 1
ATOM 551 O O . THR A 1 69 ? -18.602 -3.804 9.049 1.00 86.94 69 THR A O 1
ATOM 554 N N . ALA A 1 70 ? -17.088 -5.097 8.034 1.00 83.81 70 ALA A N 1
ATOM 555 C CA . ALA A 1 70 ? -17.647 -6.347 8.553 1.00 83.81 70 ALA A CA 1
ATOM 556 C C . ALA A 1 70 ? -17.544 -6.471 10.086 1.00 83.81 70 ALA A C 1
ATOM 558 O O . ALA A 1 70 ? -18.367 -7.154 10.694 1.00 83.81 70 ALA A O 1
ATOM 559 N N . GLN A 1 71 ? -16.562 -5.810 10.705 1.00 84.81 71 GLN A N 1
ATOM 560 C CA . GLN A 1 71 ? -16.391 -5.741 12.160 1.00 84.81 71 GLN A CA 1
ATOM 561 C C . GLN A 1 71 ? -17.129 -4.555 12.813 1.00 84.81 71 GLN A C 1
ATOM 563 O O . GLN A 1 71 ? -17.105 -4.425 14.034 1.00 84.81 71 GLN A O 1
ATOM 568 N N . GLY A 1 72 ? -17.821 -3.717 12.033 1.00 87.69 72 GLY A N 1
ATOM 569 C CA . GLY A 1 72 ? -18.587 -2.575 12.545 1.00 87.69 72 GLY A CA 1
ATOM 570 C C . GLY A 1 72 ? -17.759 -1.315 12.819 1.00 87.69 72 GLY A C 1
ATOM 571 O O . GLY A 1 72 ? -18.193 -0.462 13.592 1.00 87.69 72 GLY A O 1
ATOM 572 N N . TYR A 1 73 ? -16.580 -1.182 12.205 1.00 85.56 73 TYR A N 1
ATOM 573 C CA . TYR A 1 73 ? -15.794 0.055 12.230 1.00 85.56 73 TYR A CA 1
ATOM 574 C C . TYR A 1 73 ? -16.309 1.031 11.163 1.00 85.56 73 TYR A C 1
ATOM 576 O O . TYR A 1 73 ? -15.751 1.144 10.072 1.00 85.56 73 TYR A O 1
ATOM 584 N N . ASP A 1 74 ? -17.409 1.718 11.475 1.00 82.19 74 ASP A N 1
ATOM 585 C CA . ASP A 1 74 ? -18.107 2.618 10.543 1.00 82.19 74 ASP A CA 1
ATOM 586 C C . ASP A 1 74 ? -17.360 3.943 10.279 1.00 82.19 74 ASP A C 1
ATOM 588 O O . ASP A 1 74 ? -17.716 4.692 9.368 1.00 82.19 74 ASP A O 1
ATOM 592 N N . ASP A 1 75 ? -16.341 4.262 11.079 1.00 85.69 75 ASP A N 1
ATOM 593 C CA . ASP A 1 75 ? -15.530 5.479 10.977 1.00 85.69 75 ASP A CA 1
ATOM 594 C C . ASP A 1 75 ? -14.197 5.273 10.235 1.00 85.69 75 ASP A C 1
ATOM 596 O O . ASP A 1 75 ? -13.375 6.191 10.169 1.00 85.69 75 ASP A O 1
ATOM 600 N N . VAL A 1 76 ? -13.996 4.086 9.656 1.00 90.31 76 VAL A N 1
ATOM 601 C CA . VAL A 1 76 ? -12.858 3.745 8.801 1.00 90.31 76 VAL A CA 1
ATOM 602 C C . VAL A 1 76 ? -13.249 3.910 7.334 1.00 90.31 76 VAL A C 1
ATOM 604 O O . VAL A 1 76 ? -14.237 3.344 6.871 1.00 90.31 76 VAL A O 1
ATOM 607 N N . ASP A 1 77 ? -12.451 4.667 6.578 1.00 92.19 77 ASP A N 1
ATOM 608 C CA . ASP A 1 77 ? -12.635 4.855 5.139 1.00 92.19 77 ASP A CA 1
ATOM 609 C C . ASP A 1 77 ? -11.455 4.304 4.321 1.00 92.19 77 ASP A C 1
ATOM 611 O O . ASP A 1 77 ? -10.400 3.938 4.844 1.00 92.19 77 ASP A O 1
ATOM 615 N N . VAL A 1 78 ? -11.630 4.240 2.996 1.00 89.50 78 VAL A N 1
ATOM 616 C CA . VAL A 1 78 ? -10.588 3.732 2.087 1.00 89.50 78 VAL A CA 1
ATOM 617 C C . VAL A 1 78 ? -9.298 4.551 2.169 1.00 89.50 78 VAL A C 1
ATOM 619 O O . VAL A 1 78 ? -8.214 4.004 1.996 1.00 89.50 78 VAL A O 1
ATOM 622 N N . SER A 1 79 ? -9.398 5.856 2.442 1.00 93.94 79 SER A N 1
ATOM 623 C CA . SER A 1 79 ? -8.236 6.734 2.564 1.00 93.94 79 SER A CA 1
ATOM 624 C C . SER A 1 79 ? -7.416 6.335 3.786 1.00 93.94 79 SER A C 1
ATOM 626 O O . SER A 1 79 ? -6.218 6.106 3.661 1.00 93.94 79 SER A O 1
ATOM 628 N N . PHE A 1 80 ? -8.054 6.163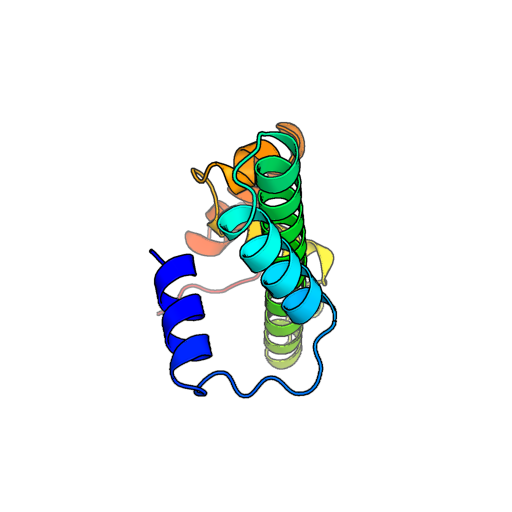 4.941 1.00 92.94 80 PHE A N 1
ATOM 629 C CA . PHE A 1 80 ? -7.420 5.655 6.149 1.00 92.94 80 PHE A CA 1
ATOM 630 C C . PHE A 1 80 ? -6.757 4.294 5.908 1.00 92.94 80 PHE A C 1
ATOM 632 O O . PHE A 1 80 ? -5.575 4.135 6.206 1.00 92.94 80 PHE A O 1
ATOM 639 N N . CYS A 1 81 ? -7.467 3.343 5.292 1.00 87.50 81 CYS A N 1
ATOM 640 C CA . CYS A 1 81 ? -6.910 2.025 4.990 1.00 87.50 81 CYS A CA 1
ATOM 641 C C . CYS A 1 81 ? -5.680 2.099 4.072 1.00 87.50 81 CYS A C 1
ATOM 643 O O . CYS A 1 81 ? -4.697 1.411 4.329 1.00 87.50 81 CYS A O 1
ATOM 645 N N . LYS A 1 82 ? -5.691 2.961 3.044 1.00 90.12 82 LYS A N 1
ATOM 646 C CA . LYS A 1 82 ? -4.525 3.177 2.169 1.00 90.12 82 LYS A CA 1
ATOM 647 C C . LYS A 1 82 ? -3.334 3.733 2.941 1.00 90.12 82 LYS A C 1
ATOM 649 O O . LYS A 1 82 ? -2.225 3.233 2.780 1.00 90.12 82 LYS A O 1
ATOM 654 N N . LYS A 1 83 ? -3.558 4.742 3.788 1.00 93.44 83 LYS A N 1
ATOM 655 C CA . LYS A 1 83 ? -2.502 5.337 4.622 1.00 93.44 83 LYS A CA 1
ATOM 656 C C . LYS A 1 83 ? -1.900 4.309 5.572 1.00 93.44 83 LYS A C 1
ATOM 658 O O . LYS A 1 83 ? -0.684 4.236 5.688 1.00 93.44 83 LYS A O 1
ATOM 663 N N . LEU A 1 84 ? -2.744 3.487 6.193 1.00 88.75 84 LEU A N 1
ATOM 664 C CA . LEU A 1 84 ? -2.314 2.412 7.078 1.00 88.75 84 LEU A CA 1
ATOM 665 C C . LEU A 1 84 ? -1.478 1.368 6.323 1.00 88.75 84 LEU A C 1
ATOM 667 O O . LEU A 1 84 ? -0.384 1.041 6.768 1.00 88.75 84 LEU A O 1
ATOM 671 N N . CYS A 1 85 ? -1.927 0.911 5.148 1.00 85.50 85 CYS A N 1
ATOM 672 C CA . CYS A 1 85 ? -1.155 -0.006 4.303 1.00 85.50 85 CYS A CA 1
ATOM 673 C C . CYS A 1 85 ? 0.216 0.571 3.920 1.00 85.50 85 CYS A C 1
ATOM 675 O O . CYS A 1 85 ? 1.224 -0.110 4.092 1.00 85.50 85 CYS A O 1
ATOM 677 N N . TRP A 1 86 ? 0.276 1.829 3.476 1.00 87.06 86 TRP A N 1
ATOM 678 C CA . TRP A 1 86 ? 1.547 2.496 3.189 1.00 87.06 86 TRP A CA 1
ATOM 679 C C . TRP A 1 86 ? 2.438 2.639 4.424 1.00 87.06 86 TRP A C 1
ATOM 681 O O . TRP A 1 86 ? 3.639 2.415 4.334 1.00 87.06 86 TRP A O 1
ATOM 691 N N . GLY A 1 87 ? 1.869 2.976 5.581 1.00 86.00 87 GLY A N 1
ATOM 692 C CA . GLY A 1 87 ? 2.612 3.119 6.832 1.00 86.00 87 GLY A CA 1
ATOM 693 C C . GLY A 1 87 ? 3.311 1.831 7.281 1.00 86.00 87 GLY A C 1
ATOM 694 O O . GLY A 1 87 ? 4.364 1.890 7.904 1.00 86.00 87 GLY A O 1
ATOM 695 N N . THR A 1 88 ? 2.808 0.651 6.897 1.00 83.12 88 THR A N 1
ATOM 696 C CA . THR A 1 88 ? 3.513 -0.626 7.146 1.00 83.12 88 THR A CA 1
ATOM 697 C C . THR A 1 88 ? 4.773 -0.821 6.294 1.00 83.12 88 THR A C 1
ATOM 699 O O . THR A 1 88 ? 5.556 -1.732 6.555 1.00 83.12 88 THR A O 1
ATOM 702 N N . MET A 1 89 ? 4.987 0.028 5.284 1.00 81.81 89 MET A N 1
ATOM 703 C CA . MET A 1 89 ? 6.141 -0.014 4.382 1.00 81.81 89 MET A CA 1
ATOM 704 C C . MET A 1 89 ? 7.250 0.972 4.768 1.00 81.81 89 MET A C 1
ATOM 706 O O . MET A 1 89 ? 8.199 1.154 4.001 1.00 81.81 89 MET A O 1
ATOM 710 N N . VAL A 1 90 ? 7.147 1.608 5.937 1.00 83.75 90 VAL A N 1
ATOM 711 C CA . VAL A 1 90 ? 8.179 2.508 6.468 1.00 83.75 90 VAL A CA 1
ATOM 712 C C . VAL A 1 90 ? 9.554 1.833 6.434 1.00 83.75 90 VAL A C 1
ATOM 714 O O . VAL A 1 90 ? 9.713 0.678 6.832 1.00 83.75 90 VAL A O 1
ATOM 717 N N . GLY A 1 91 ? 10.557 2.571 5.950 1.00 78.88 91 GLY A N 1
ATOM 718 C CA . GLY A 1 91 ? 11.934 2.091 5.805 1.00 78.88 91 GLY A CA 1
ATOM 719 C C . GLY A 1 91 ? 12.212 1.298 4.523 1.00 78.88 91 GLY A C 1
ATOM 720 O O . GLY A 1 91 ? 13.277 0.691 4.413 1.00 78.88 91 GLY A O 1
ATOM 721 N N . THR A 1 92 ? 11.275 1.274 3.571 1.00 80.50 92 THR A N 1
ATOM 722 C CA . THR A 1 92 ? 11.520 0.784 2.206 1.00 80.50 92 THR A CA 1
ATOM 723 C C . THR A 1 92 ? 11.775 1.946 1.249 1.00 80.50 92 THR A C 1
ATOM 725 O O . THR A 1 92 ? 11.140 2.990 1.380 1.00 80.50 92 THR A O 1
ATOM 728 N N . ASP A 1 93 ? 12.636 1.739 0.249 1.00 81.62 93 ASP A N 1
ATOM 729 C CA . ASP A 1 93 ? 12.929 2.749 -0.782 1.00 81.62 93 ASP A CA 1
ATOM 730 C C . ASP A 1 93 ? 11.638 3.229 -1.473 1.00 81.62 93 ASP A C 1
ATOM 732 O O . ASP A 1 93 ? 11.412 4.424 -1.627 1.00 81.62 93 ASP A O 1
ATOM 736 N N . LEU A 1 94 ? 10.709 2.306 -1.753 1.00 76.06 94 LEU A N 1
ATOM 737 C CA . LEU A 1 94 ? 9.416 2.623 -2.367 1.00 76.06 94 LEU A CA 1
ATOM 738 C C . LEU A 1 94 ? 8.583 3.616 -1.539 1.00 76.06 94 LEU A C 1
ATOM 740 O O . LEU A 1 94 ? 7.943 4.508 -2.089 1.00 76.06 94 LEU A O 1
ATOM 744 N N . PHE A 1 95 ? 8.571 3.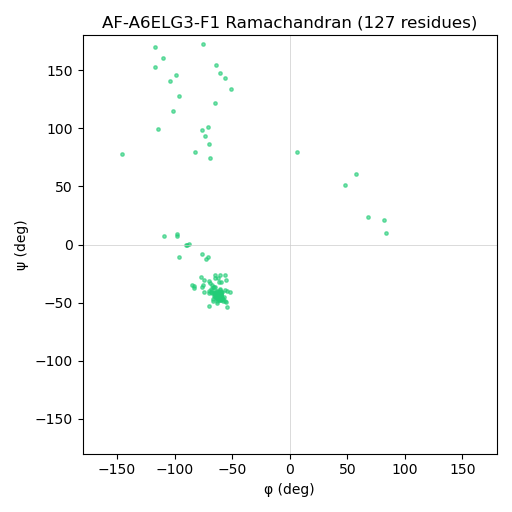463 -0.213 1.00 82.31 95 PHE A N 1
ATOM 745 C CA . PHE A 1 95 ? 7.862 4.383 0.677 1.00 82.31 95 PHE A CA 1
ATOM 746 C C . PHE A 1 95 ? 8.473 5.789 0.628 1.00 82.31 95 PHE A C 1
ATOM 748 O O . PHE A 1 95 ? 7.745 6.782 0.679 1.00 82.31 95 PHE A O 1
ATOM 755 N N . GLU A 1 96 ? 9.797 5.875 0.496 1.00 87.75 96 GLU A N 1
ATOM 756 C CA . GLU A 1 96 ? 10.522 7.142 0.410 1.00 87.75 96 GLU A CA 1
ATOM 757 C C . GLU A 1 96 ? 10.370 7.821 -0.960 1.00 87.75 96 GLU A C 1
ATOM 759 O O . GLU A 1 96 ? 10.290 9.049 -1.030 1.00 87.75 96 GLU A O 1
ATOM 764 N N . GLU A 1 97 ? 10.294 7.035 -2.034 1.00 85.19 97 GLU A N 1
ATOM 765 C CA . GLU A 1 97 ? 10.237 7.515 -3.419 1.00 85.19 97 GLU A CA 1
ATOM 766 C C . GLU A 1 97 ? 8.824 7.916 -3.864 1.00 85.19 97 GLU A C 1
ATOM 768 O O . GLU A 1 97 ? 8.661 8.894 -4.598 1.00 85.19 97 GLU A O 1
ATOM 773 N N . VAL A 1 98 ? 7.789 7.204 -3.403 1.00 83.25 98 VAL A N 1
ATOM 774 C CA . VAL A 1 98 ? 6.394 7.449 -3.816 1.00 83.25 98 VAL A CA 1
ATOM 775 C C . VAL A 1 98 ? 5.730 8.558 -2.997 1.00 83.25 98 VAL A C 1
ATOM 777 O O . VAL A 1 98 ? 4.899 9.312 -3.511 1.00 83.25 98 VAL A O 1
ATOM 780 N N . LEU A 1 99 ? 6.063 8.672 -1.710 1.00 86.94 99 LEU A N 1
ATOM 781 C CA . LEU A 1 99 ? 5.384 9.580 -0.788 1.00 86.94 99 LEU A CA 1
ATOM 782 C C . LEU A 1 99 ? 6.219 10.825 -0.506 1.00 86.94 99 LEU A C 1
ATOM 784 O O . LEU A 1 99 ? 7.420 10.757 -0.272 1.00 86.94 99 LEU A O 1
ATOM 788 N N . SER A 1 100 ? 5.565 11.984 -0.418 1.00 92.81 100 SER A N 1
ATOM 789 C CA . SER A 1 100 ? 6.216 13.187 0.115 1.00 92.81 100 SER A CA 1
ATOM 790 C C . SER A 1 100 ? 6.595 13.002 1.588 1.00 92.81 100 SER A C 1
ATOM 792 O O . SER A 1 100 ? 5.907 12.297 2.323 1.00 92.81 100 SER A O 1
ATOM 794 N N . SER A 1 101 ? 7.609 13.721 2.077 1.00 93.81 101 SER A N 1
ATOM 795 C CA . SER A 1 101 ? 8.040 13.622 3.484 1.00 93.81 101 SER A CA 1
ATOM 796 C C . SER A 1 101 ? 6.913 13.885 4.497 1.00 93.81 101 SER A C 1
ATOM 798 O O . SER A 1 101 ? 6.912 13.315 5.583 1.00 93.81 101 SER A O 1
ATOM 800 N N . SER A 1 102 ? 5.925 14.722 4.154 1.00 94.44 102 SER A N 1
ATOM 801 C CA . SER A 1 102 ? 4.735 14.923 4.992 1.00 94.44 102 SER A CA 1
ATOM 802 C C . SER A 1 102 ? 3.805 13.711 5.013 1.00 94.44 102 SER A C 1
ATOM 804 O O . SER A 1 102 ? 3.273 13.386 6.069 1.00 94.44 102 SER A O 1
ATOM 806 N N . GLN A 1 103 ? 3.615 13.045 3.869 1.00 94.50 103 GLN A N 1
ATOM 807 C CA . GLN A 1 103 ? 2.820 11.817 3.795 1.00 94.50 103 GLN A CA 1
ATOM 808 C C . GLN A 1 103 ? 3.525 10.674 4.516 1.00 94.50 103 GLN A C 1
ATOM 810 O O . GLN A 1 103 ? 2.874 9.943 5.247 1.00 94.50 103 GLN A O 1
ATOM 815 N N . GLN A 1 104 ? 4.846 10.564 4.367 1.00 92.75 104 GLN A N 1
ATOM 816 C CA . GLN A 1 104 ? 5.652 9.572 5.074 1.00 92.75 104 GLN A CA 1
ATOM 817 C C . GLN A 1 104 ? 5.436 9.676 6.588 1.00 92.75 104 GLN A C 1
ATOM 819 O O . GLN A 1 104 ? 5.008 8.714 7.217 1.00 92.75 104 GLN A O 1
ATOM 824 N N . LEU A 1 105 ? 5.616 10.876 7.153 1.00 94.62 105 LEU A N 1
ATOM 825 C CA . LEU A 1 105 ? 5.401 11.108 8.579 1.00 94.62 105 LEU A CA 1
ATOM 826 C C . LEU A 1 105 ? 3.954 10.816 9.005 1.00 94.62 105 LEU A C 1
ATOM 828 O O . LEU A 1 105 ? 3.721 10.227 10.056 1.00 94.62 105 LEU A O 1
ATOM 832 N N . GLU A 1 106 ? 2.964 11.244 8.222 1.00 95.12 106 GLU A N 1
ATOM 833 C CA . GLU A 1 106 ? 1.557 10.974 8.531 1.00 95.12 106 GLU A CA 1
ATOM 834 C C . GLU A 1 106 ? 1.268 9.465 8.555 1.00 95.12 106 GLU A C 1
ATOM 836 O O . GLU A 1 106 ? 0.628 8.971 9.482 1.00 95.12 106 GLU A O 1
ATOM 841 N N . TYR A 1 107 ? 1.736 8.732 7.547 1.00 93.88 107 TYR A N 1
ATOM 842 C CA . TYR A 1 107 ? 1.380 7.329 7.344 1.00 93.88 107 TYR A CA 1
ATOM 843 C C . TYR A 1 107 ? 2.139 6.432 8.324 1.00 93.88 107 TYR A C 1
ATOM 845 O O . TYR A 1 107 ? 1.547 5.503 8.869 1.00 93.88 107 TYR A O 1
ATOM 853 N N . GLU A 1 108 ? 3.400 6.760 8.624 1.00 91.56 108 GLU A N 1
ATOM 854 C CA . GLU A 1 108 ? 4.179 6.146 9.705 1.00 91.56 108 GLU A CA 1
ATOM 855 C C . GLU A 1 108 ? 3.453 6.271 11.047 1.00 91.56 108 GLU A C 1
ATOM 857 O O . GLU A 1 108 ? 3.254 5.272 11.736 1.00 91.56 108 GLU A O 1
ATOM 862 N N . ASN A 1 109 ? 2.994 7.478 11.394 1.00 92.50 109 ASN A N 1
ATOM 863 C CA . ASN A 1 109 ? 2.278 7.697 12.649 1.00 92.50 109 ASN A CA 1
ATOM 864 C C . ASN A 1 109 ? 0.969 6.903 12.704 1.00 92.50 109 ASN A C 1
ATOM 866 O O . ASN A 1 109 ? 0.680 6.294 13.730 1.00 92.50 109 ASN A O 1
ATOM 870 N N . ILE A 1 110 ? 0.196 6.872 11.612 1.00 91.75 110 ILE A N 1
ATOM 871 C CA . ILE A 1 110 ? -1.032 6.067 11.536 1.00 91.75 110 ILE A CA 1
ATOM 872 C C . ILE A 1 110 ? -0.715 4.589 11.787 1.00 91.75 110 ILE A C 1
ATOM 874 O O . ILE A 1 110 ? -1.364 3.964 12.622 1.00 91.75 110 ILE A O 1
ATOM 878 N N . ALA A 1 111 ? 0.296 4.033 11.115 1.00 87.00 111 ALA A N 1
ATOM 879 C CA . ALA A 1 111 ? 0.669 2.635 11.305 1.00 87.00 111 ALA A CA 1
ATOM 880 C C . ALA A 1 111 ? 1.162 2.343 12.727 1.00 87.00 111 ALA A C 1
ATOM 882 O O . ALA A 1 111 ? 0.739 1.348 13.310 1.00 87.00 111 ALA A O 1
ATOM 883 N N . ALA A 1 112 ? 1.989 3.213 13.309 1.00 86.38 112 ALA A N 1
ATOM 884 C CA . ALA A 1 112 ? 2.476 3.051 14.677 1.00 86.38 112 ALA A CA 1
ATOM 885 C C . ALA A 1 112 ? 1.336 3.097 15.709 1.00 86.38 112 ALA A C 1
ATOM 887 O O . ALA A 1 112 ? 1.272 2.244 16.592 1.00 86.38 112 ALA A O 1
ATOM 888 N N . ILE A 1 113 ? 0.404 4.049 15.576 1.00 88.50 113 ILE A N 1
ATOM 889 C CA . ILE A 1 113 ? -0.756 4.182 16.473 1.00 88.50 113 ILE A CA 1
ATOM 890 C C . ILE A 1 113 ? -1.623 2.921 16.442 1.00 88.50 113 ILE A C 1
ATOM 892 O O . ILE A 1 113 ? -1.993 2.412 17.503 1.00 88.50 113 ILE A O 1
ATOM 896 N N . GLU A 1 114 ? -1.929 2.416 15.245 1.00 85.88 114 GLU A N 1
ATOM 897 C CA . GLU A 1 114 ? -2.760 1.223 15.062 1.00 85.88 114 GLU A CA 1
ATOM 898 C C . GLU A 1 114 ? -2.048 -0.057 15.512 1.00 85.88 114 GLU A C 1
ATOM 900 O O . GLU A 1 114 ? -2.654 -0.900 16.171 1.00 85.88 114 GLU A O 1
ATOM 905 N N . GLN A 1 115 ? -0.757 -0.199 15.200 1.00 82.44 115 GLN A N 1
ATOM 906 C CA . GLN A 1 115 ? 0.030 -1.378 15.560 1.00 82.44 115 GLN A CA 1
ATOM 907 C C . GLN A 1 115 ? 0.224 -1.497 17.075 1.00 82.44 115 GLN A C 1
ATOM 909 O O . GLN A 1 115 ? 0.034 -2.576 17.638 1.00 82.44 115 GLN A O 1
ATOM 914 N N . ASP A 1 116 ? 0.594 -0.398 17.733 1.00 84.19 116 ASP A N 1
ATOM 915 C CA . ASP A 1 116 ? 0.889 -0.389 19.167 1.00 84.19 116 ASP A CA 1
ATOM 916 C C . ASP A 1 116 ? -0.368 -0.149 20.022 1.00 84.19 116 ASP A C 1
ATOM 918 O O . ASP A 1 116 ? -0.287 -0.115 21.252 1.00 84.19 116 ASP A O 1
ATOM 922 N N . ASN A 1 117 ? -1.537 0.001 19.382 1.00 80.62 117 ASN A N 1
ATOM 923 C CA . ASN A 1 117 ? -2.822 0.283 20.017 1.00 80.62 117 ASN A CA 1
ATOM 924 C C . ASN A 1 117 ? -2.710 1.444 21.029 1.00 80.62 117 ASN A C 1
ATOM 926 O O . ASN A 1 117 ? -3.082 1.326 22.202 1.00 80.62 117 ASN A O 1
ATOM 930 N N . ILE A 1 118 ? -2.134 2.569 20.583 1.00 85.50 118 ILE A N 1
ATOM 931 C CA . ILE A 1 118 ? -1.814 3.728 21.430 1.00 85.50 118 ILE A CA 1
ATOM 932 C C . ILE A 1 118 ? -3.111 4.432 21.855 1.00 85.50 118 ILE A C 1
ATOM 934 O O . ILE A 1 118 ? -3.564 5.376 21.218 1.00 85.50 118 ILE A O 1
ATOM 938 N N . LEU A 1 119 ? -3.725 3.986 22.954 1.00 84.81 119 LEU A N 1
ATOM 939 C CA . LEU A 1 119 ? -5.085 4.380 23.361 1.00 84.81 119 LEU A CA 1
ATOM 940 C C . LEU A 1 119 ? -5.312 5.897 23.513 1.00 84.81 119 LEU A C 1
ATOM 942 O O . LEU A 1 119 ? -6.440 6.362 23.363 1.00 84.81 119 LEU A O 1
ATOM 946 N N . ASN A 1 120 ? -4.271 6.683 23.808 1.00 87.75 120 ASN A N 1
ATOM 947 C CA . ASN A 1 120 ? -4.366 8.147 23.892 1.00 87.75 120 ASN A CA 1
ATOM 948 C C . ASN A 1 120 ? -4.421 8.854 22.526 1.00 87.75 120 ASN A C 1
ATOM 950 O O . ASN A 1 120 ? -4.682 10.053 22.502 1.00 87.75 120 ASN A O 1
ATOM 954 N N . GLU A 1 121 ? -4.212 8.129 21.428 1.00 87.25 121 GLU A N 1
ATOM 955 C CA . GLU A 1 121 ? -4.286 8.615 20.042 1.00 87.25 121 GLU A CA 1
ATOM 956 C C . GLU A 1 121 ? -5.513 8.057 19.287 1.00 87.25 121 GLU A C 1
ATOM 958 O O . GLU A 1 121 ? -5.682 8.305 18.097 1.00 87.25 121 GLU A O 1
ATOM 963 N N . ASN A 1 122 ? -6.415 7.354 19.990 1.00 83.25 122 ASN A N 1
ATOM 964 C CA . ASN A 1 122 ? -7.678 6.809 19.469 1.00 83.25 122 ASN A CA 1
ATOM 965 C C . ASN A 1 122 ? -7.516 5.854 18.258 1.00 83.25 122 ASN A C 1
ATOM 967 O O . ASN A 1 122 ? -8.068 6.140 17.187 1.00 83.25 122 ASN A O 1
ATOM 971 N N . PRO A 1 123 ? -6.789 4.729 18.424 1.00 86.69 123 PRO A N 1
ATOM 972 C CA . PRO A 1 123 ? -6.640 3.715 17.385 1.00 86.69 123 PRO A CA 1
ATOM 973 C C . PRO A 1 123 ? -8.007 3.133 17.006 1.00 86.69 123 PRO A C 1
ATOM 975 O O . PRO A 1 123 ? -8.920 3.051 17.833 1.00 86.69 123 PRO A O 1
ATOM 978 N N . LYS A 1 124 ? -8.156 2.753 15.739 1.00 84.19 124 LYS A N 1
ATOM 979 C CA . LYS A 1 124 ? -9.368 2.144 15.182 1.00 84.19 124 LYS A CA 1
ATOM 980 C C . LYS A 1 124 ? -9.404 0.649 15.447 1.00 84.19 124 LYS A C 1
ATOM 982 O O . LYS A 1 124 ? -10.471 0.106 15.715 1.00 84.19 124 LYS A O 1
ATOM 987 N N . GLY A 1 125 ? -8.256 -0.014 15.379 1.00 75.56 125 GLY A N 1
ATOM 988 C CA . GLY A 1 125 ? -8.107 -1.424 15.698 1.00 75.56 125 GLY A CA 1
ATOM 989 C C . GLY A 1 125 ? -8.136 -1.718 17.198 1.00 75.56 125 GLY A C 1
ATOM 990 O O . GLY A 1 125 ? -8.128 -0.838 18.055 1.00 75.56 125 GLY A O 1
ATOM 991 N N . THR A 1 126 ? -8.151 -3.007 17.516 1.00 71.38 126 THR A N 1
ATOM 992 C CA . THR A 1 126 ? -7.921 -3.533 18.867 1.00 71.38 126 THR A CA 1
ATOM 993 C C . THR A 1 126 ? -6.659 -4.39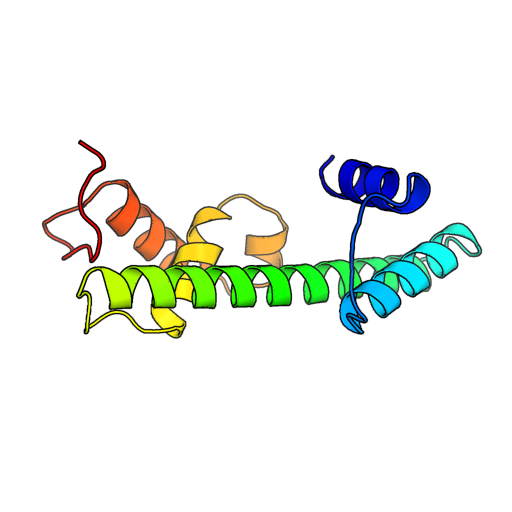0 18.857 1.00 71.38 126 THR A C 1
ATOM 995 O O . THR A 1 126 ? -6.334 -4.971 17.818 1.00 71.38 126 THR A O 1
ATOM 998 N N . SER A 1 127 ? -5.960 -4.517 19.992 1.00 65.25 127 SER A N 1
ATOM 999 C CA . SER A 1 127 ? -4.814 -5.432 20.078 1.00 65.25 127 SER A CA 1
ATOM 1000 C C . SER A 1 127 ? -5.220 -6.855 19.698 1.00 65.25 127 SER A C 1
ATOM 1002 O O . SER A 1 127 ? -6.327 -7.307 19.994 1.00 65.25 127 SE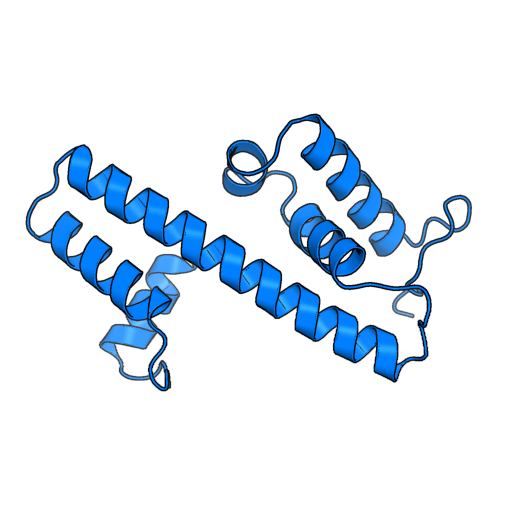R A O 1
ATOM 1004 N N . CYS A 1 128 ? -4.309 -7.560 19.028 1.00 53.97 128 CYS A N 1
ATOM 1005 C CA . CYS A 1 128 ? -4.407 -9.008 18.915 1.00 53.97 128 CYS A CA 1
ATOM 1006 C C . CYS A 1 128 ? -4.092 -9.601 20.294 1.00 53.97 128 CYS A C 1
ATOM 1008 O O . CYS A 1 128 ? -2.923 -9.652 20.679 1.00 53.97 128 CYS A O 1
ATOM 1010 N N . ASP A 1 129 ? -5.133 -9.985 21.029 1.00 47.72 129 ASP A N 1
ATOM 1011 C CA . ASP A 1 129 ? -5.031 -10.748 22.279 1.00 47.72 129 ASP A CA 1
ATOM 1012 C C . ASP A 1 129 ? -4.830 -12.252 22.015 1.00 47.72 129 ASP A C 1
ATOM 1014 O O . ASP A 1 129 ? -5.473 -12.796 21.082 1.00 47.72 129 ASP A O 1
#

Sequence (129 aa):
MIHAYLINYAITGQMQLEENSNFNELLNAFILFYDDQTPDTATTLDDEIHNTMNDFIDTMALSLLAYATAQGYDDVDVSFCKKLCWGTMVGTDLFEEVLSSSQQLEYENIAAIEQDNILNENPKGTSCD

Radius of gyration: 17.68 Å; Cα contacts (8 Å, |Δi|>4): 99; chains: 1; bounding box: 38×37×48 Å